Protein AF-A0A7J7E8J2-F1 (afdb_monomer_lite)

Radius of gyration: 18.48 Å; chains: 1; bounding box: 49×38×42 Å

Sequence (116 aa):
MCASGDTIRGIMLAAHRHGMTSGDYAFFNIELFNSSSYGDGSWKRGDKHDFEAKQAYSSLQTITLLRTVKPEFEKFSMEVKSSVEKQGLNEEDYIFYILHTVIIITNASLCLSAPV

InterPro domains:
  IPR001828 Receptor, ligand binding region [PF01094] (1-87)
  IPR028082 Periplasmic binding protein-like I [SSF53822] (1-96)
  IPR052612 Atrial Natriuretic Peptide Clearance Receptor [PTHR44755] (1-92)

pLDDT: mean 78.38, std 13.67, range [45.78, 96.19]

Structure (mmCIF, N/CA/C/O backbone):
data_AF-A0A7J7E8J2-F1
#
_entry.id   AF-A0A7J7E8J2-F1
#
loop_
_atom_site.group_PDB
_atom_site.id
_atom_site.type_symbol
_atom_site.label_atom_id
_atom_site.label_alt_id
_atom_site.label_comp_id
_atom_site.label_asym_id
_atom_site.label_entity_id
_atom_site.label_seq_id
_atom_site.pdbx_PDB_ins_code
_atom_site.Cartn_x
_atom_site.Cartn_y
_atom_site.Cartn_z
_atom_site.occupancy
_atom_site.B_iso_or_equiv
_atom_site.auth_seq_id
_atom_site.auth_comp_id
_atom_site.auth_asym_id
_atom_site.auth_atom_id
_atom_site.pdbx_PDB_model_num
ATOM 1 N N . MET A 1 1 ? -6.852 1.615 -8.446 1.00 85.62 1 MET A N 1
ATOM 2 C CA . MET A 1 1 ? -6.940 0.162 -8.187 1.00 85.62 1 MET A CA 1
ATOM 3 C C . MET A 1 1 ? -7.516 -0.051 -6.794 1.00 85.62 1 MET A C 1
ATOM 5 O O . MET A 1 1 ? -7.119 0.653 -5.877 1.00 85.62 1 MET A O 1
ATOM 9 N N . CYS A 1 2 ? -8.465 -0.972 -6.636 1.00 84.19 2 CYS A N 1
ATOM 10 C CA . CYS A 1 2 ? -9.064 -1.321 -5.345 1.00 84.19 2 CYS A CA 1
ATOM 11 C C . CYS A 1 2 ? -9.020 -2.846 -5.225 1.00 84.19 2 CYS A C 1
ATOM 13 O O . CYS A 1 2 ? -9.815 -3.539 -5.853 1.00 84.19 2 CYS A O 1
ATOM 15 N N . ALA A 1 3 ? -7.997 -3.356 -4.549 1.00 84.19 3 ALA A N 1
ATOM 16 C CA . ALA A 1 3 ? -7.717 -4.779 -4.411 1.00 84.19 3 ALA A CA 1
ATOM 17 C C . ALA A 1 3 ? -6.859 -5.001 -3.159 1.00 84.19 3 ALA A C 1
ATOM 19 O O . ALA A 1 3 ? -6.366 -4.033 -2.579 1.00 84.19 3 ALA A O 1
ATOM 20 N N . SER A 1 4 ? -6.652 -6.265 -2.783 1.00 84.31 4 SER A N 1
ATOM 21 C CA . SER A 1 4 ? -5.756 -6.614 -1.676 1.00 84.31 4 SER A CA 1
ATOM 22 C C . SER A 1 4 ? -4.334 -6.087 -1.905 1.00 84.31 4 SER A C 1
ATOM 24 O O . SER A 1 4 ? -3.876 -5.986 -3.051 1.00 84.31 4 SER A O 1
ATOM 26 N N . GLY A 1 5 ? -3.607 -5.808 -0.819 1.00 84.88 5 GLY A N 1
ATOM 27 C CA . GLY A 1 5 ? -2.238 -5.289 -0.889 1.00 84.88 5 GLY A CA 1
ATOM 28 C C . GLY A 1 5 ? -1.292 -6.167 -1.716 1.00 84.88 5 GLY A C 1
ATOM 29 O O . GLY A 1 5 ? -0.451 -5.649 -2.451 1.00 84.88 5 GLY A O 1
ATOM 30 N N . ASP A 1 6 ? -1.469 -7.489 -1.680 1.00 88.06 6 ASP A N 1
ATOM 31 C CA . ASP A 1 6 ? -0.650 -8.420 -2.464 1.00 88.06 6 ASP A CA 1
ATOM 32 C C . ASP A 1 6 ? -1.004 -8.405 -3.956 1.00 88.06 6 ASP A C 1
ATOM 34 O O . ASP A 1 6 ? -0.116 -8.490 -4.808 1.00 88.06 6 ASP A O 1
ATOM 38 N N . THR A 1 7 ? -2.280 -8.208 -4.302 1.00 90.31 7 THR A N 1
ATOM 39 C CA . THR A 1 7 ? -2.690 -7.985 -5.697 1.00 90.31 7 THR A CA 1
ATOM 40 C C . THR A 1 7 ? -2.084 -6.693 -6.241 1.00 90.31 7 THR A C 1
ATOM 42 O O . THR A 1 7 ? -1.520 -6.695 -7.336 1.00 90.31 7 THR A O 1
ATOM 45 N N . ILE A 1 8 ? -2.147 -5.601 -5.470 1.00 91.19 8 ILE A N 1
ATOM 46 C CA . ILE A 1 8 ? -1.537 -4.319 -5.849 1.00 91.19 8 ILE A CA 1
ATOM 47 C C . ILE A 1 8 ? -0.027 -4.479 -6.036 1.00 91.19 8 ILE A C 1
ATOM 49 O O . ILE A 1 8 ? 0.508 -4.049 -7.058 1.00 91.19 8 ILE A O 1
ATOM 53 N N . ARG A 1 9 ? 0.652 -5.168 -5.111 1.00 92.50 9 ARG A N 1
ATOM 54 C CA . ARG A 1 9 ? 2.084 -5.473 -5.221 1.00 92.50 9 ARG A CA 1
ATOM 55 C C . ARG A 1 9 ? 2.412 -6.198 -6.523 1.00 92.50 9 ARG A C 1
ATOM 57 O O . ARG A 1 9 ? 3.344 -5.801 -7.221 1.00 92.50 9 ARG A O 1
ATOM 64 N N . GLY A 1 10 ? 1.658 -7.246 -6.851 1.00 94.00 10 GLY A N 1
ATOM 65 C CA . GLY A 1 10 ? 1.858 -8.023 -8.074 1.00 94.00 10 GLY A CA 1
ATOM 66 C C . GLY A 1 10 ? 1.717 -7.172 -9.336 1.00 94.00 10 GLY A C 1
ATOM 67 O O . GLY A 1 10 ? 2.560 -7.253 -10.230 1.00 94.00 10 GLY A O 1
ATOM 68 N N . ILE A 1 11 ? 0.703 -6.304 -9.378 1.00 94.50 11 ILE A N 1
ATOM 69 C CA . ILE A 1 11 ? 0.487 -5.376 -10.496 1.00 94.50 11 ILE A CA 1
ATOM 70 C C . ILE A 1 11 ? 1.648 -4.384 -10.612 1.00 94.50 11 ILE A C 1
ATOM 72 O O . ILE A 1 11 ? 2.175 -4.199 -11.706 1.00 94.50 11 ILE A O 1
ATOM 76 N N . MET A 1 12 ? 2.085 -3.783 -9.503 1.00 95.12 12 MET A N 1
ATOM 77 C CA . MET A 1 12 ? 3.184 -2.812 -9.519 1.00 95.12 12 MET A CA 1
ATOM 78 C C . MET A 1 12 ? 4.507 -3.437 -9.966 1.00 95.12 12 MET A C 1
ATOM 80 O O . MET A 1 12 ? 5.234 -2.828 -10.747 1.00 95.12 12 MET A O 1
ATOM 84 N N . LEU A 1 13 ? 4.807 -4.666 -9.536 1.00 95.56 13 LEU A N 1
ATOM 85 C CA . LEU A 1 13 ? 5.986 -5.401 -10.003 1.00 95.56 13 LEU A CA 1
ATOM 86 C C . LEU A 1 13 ? 5.918 -5.687 -11.508 1.00 95.56 13 LEU A C 1
ATOM 88 O O . LEU A 1 13 ? 6.904 -5.495 -12.215 1.00 95.56 13 LEU A O 1
ATOM 92 N N . ALA A 1 14 ? 4.757 -6.105 -12.019 1.00 96.19 14 ALA A N 1
ATOM 93 C CA . ALA A 1 14 ? 4.573 -6.305 -13.453 1.00 96.19 14 ALA A CA 1
ATOM 94 C C . ALA A 1 14 ? 4.757 -4.989 -14.229 1.00 96.19 14 ALA A C 1
ATOM 96 O O . ALA A 1 14 ? 5.530 -4.940 -15.184 1.00 96.19 14 ALA A O 1
ATOM 97 N N . ALA A 1 15 ? 4.123 -3.904 -13.777 1.00 94.88 15 ALA A N 1
ATOM 98 C CA . ALA A 1 15 ? 4.253 -2.579 -14.377 1.00 94.88 15 ALA A CA 1
ATOM 99 C C . ALA A 1 15 ? 5.712 -2.092 -14.404 1.00 94.88 15 ALA A C 1
ATOM 101 O O . ALA A 1 15 ? 6.167 -1.551 -15.413 1.00 94.88 15 ALA A O 1
ATOM 102 N N . HIS A 1 16 ? 6.467 -2.336 -13.331 1.00 95.00 16 HIS A N 1
ATOM 103 C CA . HIS A 1 16 ? 7.881 -1.976 -13.243 1.00 95.00 16 HIS A CA 1
ATOM 104 C C . HIS A 1 16 ? 8.730 -2.714 -14.282 1.00 95.00 16 HIS A C 1
ATOM 106 O O . HIS A 1 16 ? 9.521 -2.090 -14.987 1.00 95.00 16 HIS A O 1
ATOM 112 N N . ARG A 1 17 ? 8.504 -4.022 -14.465 1.00 94.44 17 ARG A N 1
ATOM 113 C CA . ARG A 1 17 ? 9.190 -4.827 -15.496 1.00 94.44 17 ARG A CA 1
ATOM 114 C C . ARG A 1 17 ? 8.874 -4.380 -16.917 1.00 94.44 17 ARG A C 1
ATOM 116 O O . ARG A 1 17 ? 9.702 -4.553 -17.805 1.00 94.44 17 ARG A O 1
ATOM 123 N N . HIS A 1 18 ? 7.700 -3.795 -17.124 1.00 94.75 18 HIS A N 1
ATOM 124 C CA . HIS A 1 18 ? 7.303 -3.197 -18.395 1.00 94.75 18 HIS A CA 1
ATOM 125 C C . HIS A 1 18 ? 7.756 -1.734 -18.552 1.00 94.75 18 HIS A C 1
ATOM 127 O O . HIS A 1 18 ? 7.398 -1.095 -19.536 1.00 94.75 18 HIS A O 1
ATOM 133 N N . GLY A 1 19 ? 8.541 -1.194 -17.612 1.00 93.19 19 GLY A N 1
ATOM 134 C CA . GLY A 1 19 ? 9.061 0.175 -17.672 1.00 93.19 19 GLY A CA 1
ATOM 135 C C . GLY A 1 19 ? 8.014 1.259 -17.403 1.00 93.19 19 GLY A C 1
ATOM 136 O O . GLY A 1 19 ? 8.277 2.433 -17.633 1.00 93.19 19 GLY A O 1
ATOM 137 N N . MET A 1 20 ? 6.834 0.894 -16.897 1.00 93.38 20 MET A N 1
ATOM 138 C CA . MET A 1 20 ? 5.703 1.814 -16.735 1.00 93.38 20 MET A CA 1
ATOM 139 C C . MET A 1 20 ? 5.793 2.667 -15.463 1.00 93.38 20 MET A C 1
ATOM 141 O O . MET A 1 20 ? 5.029 3.608 -15.293 1.00 93.38 20 MET A O 1
ATOM 145 N N . THR A 1 21 ? 6.716 2.366 -14.552 1.00 93.06 21 THR A N 1
ATOM 146 C CA . THR A 1 21 ? 6.844 3.070 -13.262 1.00 93.06 21 THR A CA 1
ATOM 147 C C . THR A 1 21 ? 7.889 4.188 -13.290 1.00 93.06 21 THR A C 1
ATOM 149 O O . THR A 1 21 ? 8.266 4.692 -12.238 1.00 93.06 21 THR A O 1
ATOM 152 N N . SER A 1 22 ? 8.405 4.543 -14.470 1.00 89.06 22 SER A N 1
ATOM 153 C CA . SER A 1 22 ? 9.487 5.528 -14.640 1.00 89.06 22 SER A CA 1
ATOM 154 C C . SER A 1 22 ? 8.993 6.973 -14.807 1.00 89.06 22 SER A C 1
ATOM 156 O O . SER A 1 22 ? 9.803 7.860 -15.062 1.00 89.06 22 SER A O 1
ATOM 158 N N . GLY A 1 23 ? 7.685 7.217 -14.656 1.00 83.50 23 GLY A N 1
ATOM 159 C CA . GLY A 1 23 ? 7.080 8.557 -14.675 1.00 83.50 23 GLY A CA 1
ATOM 160 C C . GLY A 1 23 ? 5.970 8.763 -15.710 1.00 83.50 23 GLY A C 1
ATOM 161 O O . GLY A 1 23 ? 5.203 9.710 -15.576 1.00 83.50 23 GLY A O 1
ATOM 162 N N . ASP A 1 24 ? 5.830 7.863 -16.686 1.00 88.31 24 ASP A N 1
ATOM 163 C CA . ASP A 1 24 ? 4.815 7.988 -17.747 1.00 88.31 24 ASP A CA 1
ATOM 164 C C . ASP A 1 24 ? 3.396 7.616 -17.281 1.00 88.31 24 ASP A C 1
ATOM 166 O O . ASP A 1 24 ? 2.405 7.983 -17.914 1.00 88.31 24 ASP A O 1
ATOM 170 N N . TYR A 1 25 ? 3.289 6.890 -16.164 1.00 90.31 25 TYR A N 1
ATOM 171 C CA . TYR A 1 25 ? 2.028 6.433 -15.591 1.00 90.31 25 TYR A CA 1
ATOM 172 C C . TYR A 1 25 ? 1.930 6.827 -14.120 1.00 90.31 25 TYR A C 1
ATOM 174 O O . TYR A 1 25 ? 2.882 6.680 -13.352 1.00 90.31 25 TYR A O 1
ATOM 182 N N . ALA A 1 26 ? 0.742 7.281 -13.724 1.00 89.00 26 ALA A N 1
ATOM 183 C CA . ALA A 1 26 ? 0.388 7.509 -12.332 1.00 89.00 26 ALA A CA 1
ATOM 184 C C . ALA A 1 26 ? -0.488 6.355 -11.837 1.00 89.00 26 ALA A C 1
ATOM 186 O O . ALA A 1 26 ? -1.588 6.131 -12.352 1.00 89.00 26 ALA A O 1
ATOM 187 N N . PHE A 1 27 ? -0.009 5.622 -10.835 1.00 93.38 27 PHE A N 1
ATOM 188 C CA . PHE A 1 27 ? -0.769 4.543 -10.220 1.00 93.38 27 PHE A CA 1
ATOM 189 C C . PHE A 1 27 ? -1.441 5.046 -8.952 1.00 93.38 27 PHE A C 1
ATOM 191 O O . PHE A 1 27 ? -0.822 5.717 -8.133 1.00 93.38 27 PHE A O 1
ATOM 198 N N . PHE A 1 28 ? -2.701 4.665 -8.762 1.00 90.94 28 PHE A N 1
ATOM 199 C CA . PHE A 1 28 ? -3.436 4.951 -7.535 1.00 90.94 28 PHE A CA 1
ATOM 200 C C . PHE A 1 28 ? -3.985 3.657 -6.952 1.00 90.94 28 PHE A C 1
ATOM 202 O O . PHE A 1 28 ? -4.638 2.893 -7.675 1.00 90.94 28 PHE A O 1
ATOM 209 N N . ASN A 1 29 ? -3.787 3.415 -5.659 1.00 88.25 29 ASN A N 1
ATOM 210 C CA . ASN A 1 29 ? -4.553 2.421 -4.909 1.00 88.25 29 ASN A CA 1
ATOM 211 C C . ASN A 1 29 ? -5.428 3.098 -3.856 1.00 88.25 29 ASN A C 1
ATOM 213 O O . ASN A 1 29 ? -5.137 4.198 -3.399 1.00 88.25 29 ASN A O 1
ATOM 217 N N . ILE A 1 30 ? -6.534 2.449 -3.512 1.00 81.69 30 ILE A N 1
ATOM 218 C CA . ILE A 1 30 ? -7.465 2.932 -2.497 1.00 81.69 30 ILE A CA 1
ATOM 219 C C . ILE A 1 30 ? -7.318 2.036 -1.270 1.00 81.69 30 ILE A C 1
ATOM 221 O O . ILE A 1 30 ? -7.575 0.837 -1.349 1.00 81.69 30 ILE A O 1
ATOM 225 N N . GLU A 1 31 ? -6.915 2.635 -0.156 1.00 76.69 31 GLU A N 1
ATOM 226 C CA . GLU A 1 31 ? -6.766 2.001 1.153 1.00 76.69 31 GLU A CA 1
ATOM 227 C C . GLU A 1 31 ? -7.534 2.844 2.173 1.00 76.69 31 GLU A C 1
ATOM 229 O O . GLU A 1 31 ? -6.999 3.734 2.834 1.00 76.69 31 GLU A O 1
ATOM 234 N N . LEU A 1 32 ? -8.848 2.626 2.237 1.00 67.56 32 LEU A N 1
ATOM 235 C CA . LEU A 1 32 ? -9.730 3.429 3.090 1.00 67.56 32 LEU A CA 1
ATOM 236 C C . LEU A 1 32 ? -9.515 3.128 4.570 1.00 67.56 32 LEU A C 1
ATOM 238 O O . LEU A 1 32 ? -9.627 4.020 5.408 1.00 67.56 32 LEU A O 1
ATOM 242 N N . PHE A 1 33 ? -9.170 1.882 4.876 1.00 66.12 33 PHE A N 1
ATOM 243 C CA . PHE A 1 33 ? -8.894 1.441 6.224 1.00 66.12 33 PHE A CA 1
ATOM 244 C C . PHE A 1 33 ? -7.658 0.568 6.216 1.00 66.12 33 PHE A C 1
ATOM 246 O O . PHE A 1 33 ? -7.488 -0.261 5.326 1.00 66.12 33 PHE A O 1
ATOM 253 N N . ASN A 1 34 ? -6.828 0.756 7.235 1.00 58.06 34 ASN A N 1
ATOM 254 C CA . ASN A 1 34 ? -5.616 -0.018 7.463 1.00 58.06 34 ASN A CA 1
ATOM 255 C C . ASN A 1 34 ? -5.998 -1.405 8.022 1.00 58.06 34 ASN A C 1
ATOM 257 O O . ASN A 1 34 ? -5.688 -1.735 9.165 1.00 58.06 34 ASN A O 1
ATOM 261 N N . SER A 1 35 ? -6.814 -2.144 7.263 1.00 59.09 35 SER A N 1
ATOM 262 C CA . SER A 1 35 ? -7.172 -3.536 7.510 1.00 59.09 35 SER A CA 1
ATOM 263 C C . SER A 1 35 ? -6.359 -4.435 6.587 1.00 59.09 35 SER A C 1
ATOM 265 O O . SER A 1 35 ? -5.978 -4.057 5.474 1.00 59.09 35 SER A O 1
ATOM 267 N N . SER A 1 36 ? -6.147 -5.672 7.029 1.00 54.62 36 SER A N 1
ATOM 268 C CA . SER A 1 36 ? -5.542 -6.742 6.226 1.00 54.62 36 SER A CA 1
ATOM 269 C C . SER A 1 36 ? -6.193 -6.907 4.846 1.00 54.62 36 SER A C 1
ATOM 271 O O . SER A 1 36 ? -5.531 -7.334 3.902 1.00 54.62 36 SER A O 1
ATOM 273 N N . SER A 1 37 ? -7.464 -6.521 4.707 1.00 55.38 37 SER A N 1
ATOM 274 C CA . SER A 1 37 ? -8.247 -6.600 3.474 1.00 55.38 37 SER A CA 1
ATOM 275 C C . SER A 1 37 ? -7.712 -5.686 2.353 1.00 55.38 37 SER A C 1
ATOM 277 O O . SER A 1 37 ? -7.771 -6.065 1.182 1.00 55.38 37 SER A O 1
ATOM 279 N N . TYR A 1 38 ? -7.148 -4.517 2.686 1.00 56.25 38 TYR A N 1
ATOM 280 C CA . TYR A 1 38 ? -6.573 -3.569 1.712 1.00 56.25 38 TYR A CA 1
ATOM 281 C C . TYR A 1 38 ? -5.037 -3.512 1.748 1.00 56.25 38 TYR A C 1
ATOM 283 O O . TYR A 1 38 ? -4.415 -3.038 0.795 1.00 56.25 38 TYR A O 1
ATOM 291 N N . GLY A 1 39 ? -4.424 -4.102 2.777 1.00 58.69 39 GLY A N 1
ATOM 292 C CA . GLY A 1 39 ? -2.985 -4.045 3.024 1.00 58.69 39 GLY A CA 1
ATOM 293 C C . GLY A 1 39 ? -2.594 -2.796 3.813 1.00 58.69 39 GLY A C 1
ATOM 294 O O . GLY A 1 39 ? -3.412 -1.916 4.027 1.00 58.69 39 GLY A O 1
ATOM 295 N N . ASP A 1 40 ? -1.339 -2.740 4.246 1.00 65.44 40 ASP A N 1
ATOM 296 C CA . ASP A 1 40 ? -0.738 -1.656 5.040 1.00 65.44 40 ASP A CA 1
ATOM 297 C C . ASP A 1 40 ? -0.048 -0.584 4.171 1.00 65.44 40 ASP A C 1
ATOM 299 O O . ASP A 1 40 ? 0.844 0.136 4.631 1.00 65.44 40 ASP A O 1
ATOM 303 N N . GLY A 1 41 ? -0.346 -0.568 2.868 1.00 67.31 41 GLY A N 1
ATOM 304 C CA . GLY A 1 41 ? 0.361 0.236 1.871 1.00 67.31 41 GLY A CA 1
ATOM 305 C C . GLY A 1 41 ? 1.846 -0.116 1.706 1.00 67.31 41 GLY A C 1
ATOM 306 O O . GLY A 1 41 ? 2.555 0.539 0.937 1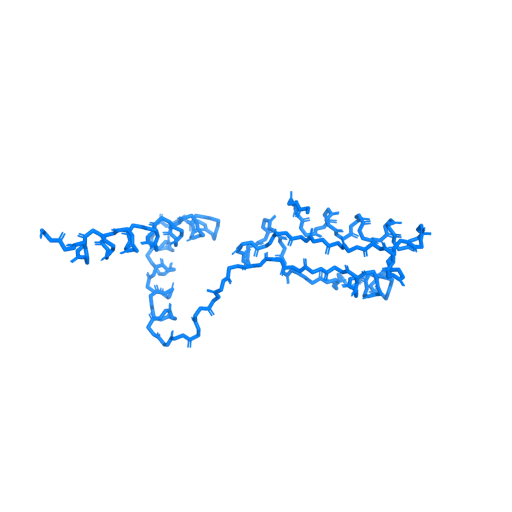.00 67.31 41 GLY A O 1
ATOM 307 N N . SER A 1 42 ? 2.353 -1.145 2.393 1.00 81.88 42 SER A N 1
ATOM 308 C CA . SER A 1 42 ? 3.772 -1.470 2.400 1.00 81.88 42 SER A CA 1
ATOM 309 C C . SER A 1 42 ? 4.161 -2.245 1.153 1.00 81.88 42 SER A C 1
ATOM 311 O O . SER A 1 42 ? 3.562 -3.259 0.789 1.00 81.88 42 SER A O 1
ATOM 313 N N . TRP A 1 43 ? 5.251 -1.807 0.535 1.00 89.38 43 TRP A N 1
ATOM 314 C CA . TRP A 1 43 ? 5.973 -2.550 -0.492 1.00 89.38 43 TRP A CA 1
ATOM 315 C C . TRP A 1 43 ? 6.899 -3.614 0.102 1.00 89.38 43 TRP A C 1
ATOM 317 O O . TRP A 1 43 ? 7.583 -4.289 -0.655 1.00 89.38 43 TRP A O 1
ATOM 327 N N . LYS A 1 44 ? 7.025 -3.758 1.422 1.00 90.44 44 LYS A N 1
ATOM 328 C CA . LYS A 1 44 ? 7.972 -4.712 2.007 1.00 90.44 44 LYS A CA 1
ATOM 329 C C . LYS A 1 44 ? 7.267 -6.023 2.343 1.00 90.44 44 LYS A C 1
ATOM 331 O O . LYS A 1 44 ? 6.234 -6.018 3.012 1.00 90.44 44 LYS A O 1
ATOM 336 N N . ARG A 1 45 ? 7.826 -7.146 1.889 1.00 89.00 45 ARG A N 1
ATOM 337 C CA . ARG A 1 45 ? 7.372 -8.509 2.224 1.00 89.00 45 ARG A CA 1
ATOM 338 C C . ARG A 1 45 ? 8.492 -9.403 2.758 1.00 89.00 45 ARG A C 1
ATOM 340 O O . ARG A 1 45 ? 8.215 -10.511 3.197 1.00 89.00 45 ARG A O 1
ATOM 347 N N . GLY A 1 46 ? 9.740 -8.930 2.764 1.00 91.56 46 GLY A N 1
ATOM 348 C CA . GLY A 1 46 ? 10.904 -9.732 3.142 1.00 91.56 46 GLY A CA 1
ATOM 349 C C . GLY A 1 46 ? 11.303 -10.742 2.065 1.00 91.56 46 GLY A C 1
ATOM 350 O O . GLY A 1 46 ? 11.979 -11.721 2.368 1.00 91.56 46 GLY A O 1
ATOM 351 N N . ASP A 1 47 ? 10.867 -10.526 0.821 1.00 92.56 47 ASP A N 1
ATOM 352 C CA . ASP A 1 47 ? 11.162 -11.394 -0.314 1.00 92.56 47 ASP A CA 1
ATOM 353 C C . ASP A 1 47 ? 12.292 -10.819 -1.194 1.00 92.56 47 ASP A C 1
ATOM 355 O O . ASP A 1 47 ? 12.795 -9.711 -0.995 1.00 92.56 47 ASP A O 1
ATOM 359 N N . LYS A 1 48 ? 12.693 -11.582 -2.216 1.00 94.75 48 LYS A N 1
ATOM 360 C CA . LYS A 1 48 ? 13.717 -11.166 -3.193 1.00 94.75 48 LYS A CA 1
ATOM 361 C C . LYS A 1 48 ? 13.298 -9.991 -4.092 1.00 94.75 48 LYS A C 1
ATOM 363 O O . LYS A 1 48 ? 14.141 -9.438 -4.791 1.00 94.75 48 LYS A O 1
ATOM 368 N N . HIS A 1 49 ? 12.014 -9.643 -4.115 1.00 94.06 49 HIS A N 1
ATOM 369 C CA . HIS A 1 49 ? 11.432 -8.595 -4.952 1.00 94.06 49 HIS A CA 1
ATOM 370 C C . HIS A 1 49 ? 11.261 -7.271 -4.205 1.00 94.06 49 HIS A C 1
ATOM 372 O O . HIS A 1 49 ? 10.864 -6.288 -4.817 1.00 94.06 49 HIS A O 1
ATOM 378 N N . ASP A 1 50 ? 11.597 -7.193 -2.917 1.00 93.38 50 ASP A N 1
ATOM 379 C CA . ASP A 1 50 ? 11.431 -5.977 -2.114 1.00 93.38 50 ASP A CA 1
ATOM 380 C C . ASP A 1 50 ? 12.129 -4.748 -2.708 1.00 93.38 50 ASP A C 1
ATOM 382 O O . ASP A 1 50 ? 11.572 -3.652 -2.692 1.00 93.38 50 ASP A O 1
ATOM 386 N N . PHE A 1 51 ? 13.327 -4.915 -3.273 1.00 94.12 51 PHE A N 1
ATOM 387 C CA . PHE A 1 51 ? 14.035 -3.805 -3.912 1.00 94.12 51 PHE A CA 1
ATOM 388 C C . PHE A 1 51 ? 13.321 -3.314 -5.182 1.00 94.12 51 PHE A C 1
ATOM 390 O O . PHE A 1 51 ? 13.190 -2.110 -5.391 1.00 94.12 51 PHE A O 1
ATOM 397 N N . GLU A 1 52 ? 12.820 -4.248 -5.991 1.00 94.38 52 GLU A N 1
ATOM 398 C CA . GLU A 1 52 ? 12.041 -3.980 -7.205 1.00 94.38 52 GLU A CA 1
ATOM 399 C C . GLU A 1 52 ? 10.706 -3.304 -6.854 1.00 94.38 52 GLU A C 1
ATOM 401 O O . GLU A 1 52 ? 10.344 -2.268 -7.410 1.00 94.38 52 GLU A O 1
ATOM 406 N N . ALA A 1 53 ? 10.008 -3.830 -5.846 1.00 94.62 53 ALA A N 1
ATOM 407 C CA . ALA A 1 53 ? 8.751 -3.286 -5.356 1.00 94.62 53 ALA A CA 1
ATOM 408 C C . ALA A 1 53 ? 8.915 -1.866 -4.815 1.00 94.62 53 ALA A C 1
ATOM 410 O O . ALA A 1 53 ? 8.083 -1.009 -5.097 1.00 94.62 53 ALA A O 1
ATOM 411 N N . LYS A 1 54 ? 10.004 -1.586 -4.090 1.00 93.25 54 LYS A N 1
ATOM 412 C CA . LYS A 1 54 ? 10.299 -0.236 -3.599 1.00 93.25 54 LYS A CA 1
ATOM 413 C C . LYS A 1 54 ? 10.393 0.774 -4.742 1.00 93.25 54 LYS A C 1
ATOM 415 O O . LYS A 1 54 ? 9.880 1.882 -4.616 1.00 93.25 54 LYS A O 1
ATOM 420 N N . GLN A 1 55 ? 11.039 0.401 -5.846 1.00 93.19 55 GLN A N 1
ATOM 421 C CA . GLN A 1 55 ? 11.126 1.267 -7.021 1.00 93.19 55 GLN A CA 1
ATOM 422 C C . GLN A 1 55 ? 9.764 1.430 -7.689 1.00 93.19 55 GLN A C 1
ATOM 424 O O . GLN A 1 55 ? 9.356 2.555 -7.963 1.00 93.19 55 GLN A O 1
ATOM 429 N N . ALA A 1 56 ? 9.023 0.339 -7.881 1.00 94.00 56 ALA A N 1
ATOM 430 C CA . ALA A 1 56 ? 7.690 0.381 -8.469 1.00 94.00 56 ALA A CA 1
ATOM 431 C C . ALA A 1 56 ? 6.741 1.309 -7.688 1.00 94.00 56 ALA A C 1
ATOM 433 O O . ALA A 1 56 ? 6.069 2.160 -8.271 1.00 94.00 56 ALA A O 1
ATOM 434 N N . TYR A 1 57 ? 6.745 1.203 -6.357 1.00 92.19 57 TYR A N 1
ATOM 435 C CA . TYR A 1 57 ? 5.876 1.974 -5.467 1.00 92.19 57 TYR A CA 1
ATOM 436 C C . TYR A 1 57 ? 6.206 3.469 -5.430 1.00 92.19 57 TYR A C 1
ATOM 438 O O . TYR A 1 57 ? 5.366 4.246 -4.993 1.00 92.19 57 TYR A O 1
ATOM 446 N N . SER A 1 58 ? 7.361 3.909 -5.944 1.00 90.81 58 SER A N 1
ATOM 447 C CA . SER A 1 58 ? 7.632 5.346 -6.113 1.00 90.81 58 SER A CA 1
ATOM 448 C C . SER A 1 58 ? 6.641 6.037 -7.063 1.00 90.81 58 SER A C 1
ATOM 450 O O . SER A 1 58 ? 6.430 7.242 -6.958 1.00 90.81 58 SER A O 1
ATOM 452 N N . SER A 1 59 ? 5.995 5.264 -7.944 1.00 91.62 59 SER A N 1
ATOM 453 C CA . SER A 1 59 ? 4.953 5.722 -8.874 1.00 91.62 59 SER A CA 1
ATOM 454 C C . SER A 1 59 ? 3.517 5.465 -8.387 1.00 91.62 59 SER A C 1
ATOM 456 O O . SER A 1 59 ? 2.561 5.790 -9.095 1.00 91.62 59 SER A O 1
ATOM 458 N N . LEU A 1 60 ? 3.353 4.878 -7.193 1.00 91.38 60 LEU A N 1
ATOM 459 C CA . LEU A 1 60 ? 2.059 4.542 -6.600 1.00 91.38 60 LEU A CA 1
ATOM 460 C C . LEU A 1 60 ? 1.663 5.575 -5.539 1.00 91.38 60 LEU A C 1
ATOM 462 O O . LEU A 1 60 ? 2.404 5.826 -4.593 1.00 91.38 60 LEU A O 1
ATOM 466 N N . GLN A 1 61 ? 0.461 6.130 -5.669 1.00 90.12 61 GLN A N 1
ATOM 467 C CA . GLN A 1 61 ? -0.165 6.983 -4.665 1.00 90.12 61 GLN A CA 1
ATOM 468 C C . GLN A 1 61 ? -1.329 6.259 -3.983 1.00 90.12 61 GLN A C 1
ATOM 470 O O . GLN A 1 61 ? -2.275 5.813 -4.636 1.00 90.12 61 GLN A O 1
ATOM 475 N N . THR A 1 62 ? -1.283 6.194 -2.655 1.00 86.44 62 THR A N 1
ATOM 476 C CA . THR A 1 62 ? -2.353 5.603 -1.848 1.00 86.44 62 THR A CA 1
ATOM 477 C C . THR A 1 62 ? -3.371 6.665 -1.450 1.00 86.44 62 THR A C 1
ATOM 479 O O . THR A 1 62 ? -3.056 7.610 -0.727 1.00 86.44 62 THR A O 1
ATOM 482 N N . ILE A 1 63 ? -4.614 6.492 -1.889 1.00 84.19 63 ILE A N 1
ATOM 483 C CA . ILE A 1 63 ? -5.761 7.279 -1.438 1.00 84.19 63 ILE A CA 1
ATOM 484 C C . ILE A 1 63 ? -6.298 6.631 -0.163 1.00 84.19 63 ILE A C 1
ATOM 486 O O . ILE A 1 63 ? -6.734 5.481 -0.188 1.00 84.19 63 ILE A O 1
ATOM 490 N N . THR A 1 64 ? -6.293 7.379 0.938 1.00 78.12 64 THR A N 1
ATOM 491 C CA . THR A 1 64 ? -6.771 6.921 2.248 1.00 78.12 64 THR A CA 1
ATOM 492 C C . THR A 1 64 ? -7.698 7.945 2.897 1.00 78.12 64 THR A C 1
ATOM 494 O O . THR A 1 64 ? -7.766 9.100 2.467 1.00 78.12 64 THR A O 1
ATOM 497 N N . LEU A 1 65 ? -8.435 7.527 3.925 1.00 72.75 65 LEU A N 1
ATOM 498 C CA . LEU A 1 65 ? -9.251 8.439 4.716 1.00 72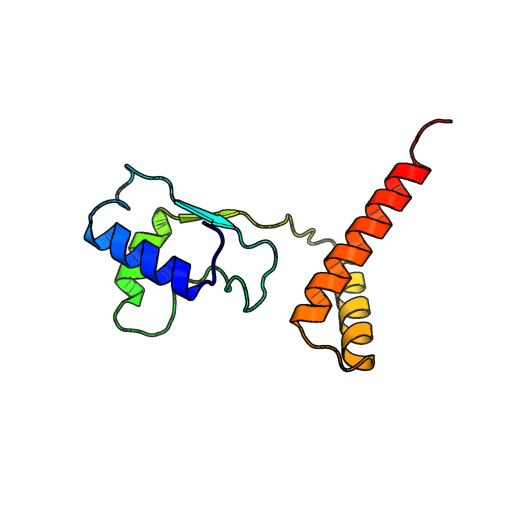.75 65 LEU A CA 1
ATOM 499 C C . LEU A 1 65 ? -8.361 9.363 5.548 1.00 72.75 65 LEU A C 1
ATOM 501 O O . LEU A 1 65 ? -7.367 8.941 6.141 1.00 72.75 65 LEU A O 1
ATOM 505 N N . LEU A 1 66 ? -8.756 10.632 5.636 1.00 69.75 66 LEU A N 1
ATOM 506 C CA . LEU A 1 66 ? -8.080 11.596 6.492 1.00 69.75 66 LEU A CA 1
ATOM 507 C C . LEU A 1 66 ? -8.236 11.169 7.958 1.00 69.75 66 LEU A C 1
ATOM 509 O O . LEU A 1 66 ? -9.296 11.350 8.559 1.00 69.75 66 LEU A O 1
ATOM 513 N N . ARG A 1 67 ? -7.171 10.619 8.547 1.00 64.31 67 ARG A N 1
ATOM 514 C CA . ARG A 1 67 ? -7.114 10.382 9.991 1.00 64.31 67 ARG A CA 1
ATOM 515 C C . ARG A 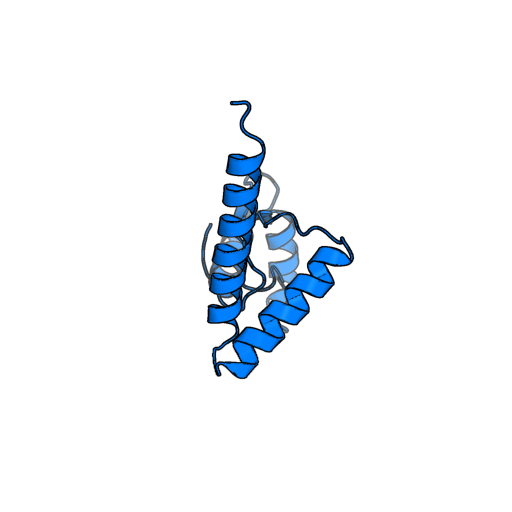1 67 ? -6.928 11.707 10.714 1.00 64.31 67 ARG A C 1
ATOM 517 O O . ARG A 1 67 ? -5.925 12.396 10.537 1.00 64.31 67 ARG A O 1
ATOM 524 N N . THR A 1 68 ? -7.883 12.047 11.566 1.00 64.81 68 THR A N 1
ATOM 525 C CA . THR A 1 68 ? -7.714 13.117 12.542 1.00 64.81 68 THR A CA 1
ATOM 526 C C . THR A 1 68 ? -6.870 12.588 13.700 1.00 64.81 68 THR A C 1
ATOM 528 O O . THR A 1 68 ? -7.279 11.687 14.421 1.00 64.81 68 THR A O 1
ATOM 531 N N . VAL A 1 69 ? -5.688 13.169 13.919 1.00 67.56 69 VAL A N 1
ATOM 532 C CA . VAL A 1 69 ? -4.814 12.870 15.080 1.00 67.56 69 VAL A CA 1
ATOM 533 C C . VAL A 1 69 ? -5.286 13.573 16.359 1.00 67.56 69 VAL A C 1
ATOM 535 O O . VAL A 1 69 ? -4.500 13.974 17.212 1.00 67.56 69 VAL A O 1
ATOM 538 N N . LYS A 1 70 ? -6.593 13.815 16.455 1.00 78.00 70 LYS A N 1
ATOM 539 C CA . LYS A 1 70 ? -7.187 14.491 17.601 1.00 78.00 70 LYS A CA 1
ATOM 540 C C . LYS A 1 70 ? -7.298 13.487 18.756 1.00 78.00 70 LYS A C 1
ATOM 542 O O . LYS A 1 70 ? -7.794 12.385 18.511 1.00 78.00 70 LYS A O 1
ATOM 547 N N . PRO A 1 71 ? -6.911 13.845 19.993 1.00 78.62 71 PRO A N 1
ATOM 548 C CA . PRO A 1 71 ? -7.013 12.944 21.146 1.00 78.62 71 PRO A CA 1
ATOM 549 C C . PRO A 1 71 ? -8.421 12.362 21.346 1.00 78.62 71 PRO A C 1
ATOM 551 O O . PRO A 1 71 ? -8.585 11.220 21.772 1.00 78.62 71 PRO A O 1
ATOM 554 N N . GLU A 1 72 ? -9.458 13.121 20.989 1.00 77.94 72 GLU A N 1
ATOM 555 C CA . GLU A 1 72 ? -10.852 12.685 21.053 1.00 77.94 72 GLU A CA 1
ATOM 556 C C . GLU A 1 72 ? -11.138 11.516 20.101 1.00 77.94 72 GLU A C 1
ATOM 558 O O . GLU A 1 72 ? -11.889 10.606 20.453 1.00 77.94 72 GLU A O 1
ATOM 563 N N . PHE A 1 73 ? -10.518 11.509 18.917 1.00 75.50 73 PHE A N 1
ATOM 564 C CA . PHE A 1 73 ? -10.669 10.426 17.946 1.00 75.50 73 PHE A CA 1
ATOM 565 C C . PHE A 1 73 ? -9.948 9.152 18.399 1.00 75.50 73 PHE A C 1
ATOM 567 O O . PHE A 1 73 ? -10.470 8.053 18.207 1.00 75.50 73 PHE A O 1
ATOM 574 N N . GLU A 1 74 ? -8.786 9.277 19.044 1.00 77.00 74 GLU A N 1
ATOM 575 C CA . GLU A 1 74 ? -8.080 8.131 19.629 1.00 77.00 74 GLU A CA 1
ATOM 576 C C . GLU A 1 74 ? -8.899 7.487 20.746 1.00 77.00 74 GLU A C 1
ATOM 578 O O . GLU A 1 74 ? -9.092 6.270 20.753 1.00 77.00 74 GLU A O 1
ATOM 583 N N . LYS A 1 75 ? -9.450 8.306 21.650 1.00 82.25 75 LYS A N 1
ATOM 584 C CA . LYS A 1 75 ? -10.327 7.833 22.724 1.00 82.25 75 LYS A CA 1
ATOM 585 C C . LYS A 1 75 ? -11.555 7.109 22.169 1.00 82.25 75 LYS A C 1
ATOM 587 O O . LYS A 1 75 ? -11.828 5.985 22.580 1.00 82.25 75 LYS A O 1
ATOM 592 N N . PHE A 1 76 ? -12.238 7.714 21.198 1.00 81.12 76 PHE A N 1
ATOM 593 C CA . PHE A 1 76 ? -13.365 7.089 20.505 1.00 81.12 76 PHE A CA 1
ATOM 594 C C . PHE A 1 76 ? -12.972 5.749 19.866 1.00 81.12 76 PHE A C 1
ATOM 596 O O . PHE A 1 76 ? -13.651 4.745 20.065 1.00 81.12 76 PHE A O 1
ATOM 603 N N . SER A 1 77 ? -11.848 5.709 19.147 1.00 76.88 77 SER A N 1
ATOM 604 C CA . SER A 1 77 ? -11.364 4.491 18.487 1.00 76.88 77 SER A CA 1
ATOM 605 C C . SER A 1 77 ? -11.107 3.364 19.496 1.00 76.88 77 SER A C 1
ATOM 607 O O . SER A 1 77 ? -11.506 2.223 19.261 1.00 76.88 77 SER A O 1
ATOM 609 N N . MET A 1 78 ? -10.508 3.677 20.651 1.00 81.38 78 MET A N 1
ATOM 610 C CA . MET A 1 78 ? -10.295 2.707 21.733 1.00 81.38 78 MET A CA 1
ATOM 611 C C . MET A 1 78 ? -11.610 2.197 22.338 1.00 81.38 78 MET A C 1
ATOM 613 O O . MET A 1 78 ? -11.744 1.000 22.592 1.00 81.38 78 MET A O 1
ATOM 617 N N . GLU A 1 79 ? -12.591 3.075 22.553 1.00 84.12 79 GLU A N 1
ATOM 618 C CA . GLU A 1 79 ? -13.904 2.703 23.098 1.00 84.12 79 GLU A CA 1
ATOM 619 C C . GLU A 1 79 ? -14.693 1.804 22.138 1.00 84.12 79 GLU A C 1
ATOM 621 O O . GLU A 1 79 ? -15.268 0.793 22.560 1.00 84.12 79 GLU A O 1
ATOM 626 N N . VAL A 1 80 ? -14.674 2.121 20.839 1.00 81.12 80 VAL A N 1
ATOM 627 C CA . VAL A 1 80 ? -15.286 1.278 19.803 1.00 81.12 80 VAL A CA 1
ATOM 628 C C . VAL A 1 80 ? -14.578 -0.071 19.738 1.00 81.12 80 VAL A C 1
ATOM 630 O O . VAL A 1 80 ? -15.253 -1.098 19.760 1.00 81.12 80 VAL A O 1
ATOM 633 N N . LYS A 1 81 ? -13.238 -0.098 19.756 1.00 78.81 81 LYS A N 1
ATOM 634 C CA . LYS A 1 81 ? -12.467 -1.349 19.726 1.00 78.81 81 LYS A CA 1
ATOM 635 C C . LYS A 1 81 ? -12.814 -2.244 20.915 1.00 78.81 81 LYS A C 1
ATOM 637 O O . LYS A 1 81 ? -13.167 -3.402 20.723 1.00 78.81 81 LYS A O 1
ATOM 642 N N . SER A 1 82 ? -12.831 -1.680 22.123 1.00 83.50 82 SER A N 1
ATOM 643 C CA . SER A 1 82 ? -13.220 -2.410 23.335 1.00 83.50 82 SER A CA 1
ATOM 644 C C . SER A 1 82 ? -14.654 -2.949 23.265 1.00 83.50 82 SER A C 1
ATOM 646 O O . SER A 1 82 ? -14.939 -4.025 23.787 1.00 83.50 82 SER A O 1
ATOM 648 N N . SER A 1 83 ? -15.571 -2.221 22.627 1.00 82.75 83 SER A N 1
ATOM 649 C CA . SER A 1 83 ? -16.967 -2.648 22.477 1.00 82.75 83 SER A CA 1
ATOM 650 C C . SER A 1 83 ? -17.119 -3.805 21.488 1.00 82.75 83 SER A C 1
ATOM 652 O O . SER A 1 83 ? -17.868 -4.739 21.765 1.00 82.75 83 SER A O 1
ATOM 654 N N . VAL A 1 84 ? -16.376 -3.774 20.378 1.00 80.81 84 VAL A N 1
ATOM 655 C CA . VAL A 1 84 ? -16.344 -4.839 19.360 1.00 80.81 84 VAL A CA 1
ATOM 656 C C . VAL A 1 84 ? -15.719 -6.116 19.934 1.00 80.81 84 VAL A C 1
ATOM 658 O O . VAL A 1 84 ? -16.303 -7.192 19.813 1.00 80.81 84 VAL A O 1
ATOM 661 N N . GLU A 1 85 ? -14.607 -5.996 20.667 1.00 80.25 85 GLU A N 1
ATOM 662 C CA . GLU A 1 85 ? -13.955 -7.126 21.349 1.00 80.25 85 GLU A CA 1
ATOM 663 C C . GLU A 1 85 ? -14.886 -7.798 22.371 1.00 80.25 85 GLU A C 1
ATOM 665 O O . GLU A 1 85 ? -14.982 -9.023 22.421 1.00 80.25 85 GLU A O 1
ATOM 670 N N . LYS A 1 86 ? -15.638 -7.010 23.152 1.00 84.69 86 LYS A N 1
ATOM 671 C CA . LYS A 1 86 ? -16.635 -7.536 24.106 1.00 84.69 86 LYS A CA 1
ATOM 672 C C . LYS A 1 86 ? -17.777 -8.291 23.429 1.00 84.69 86 LYS A C 1
ATOM 674 O O . LYS A 1 86 ? -18.373 -9.161 24.057 1.00 84.69 86 LYS A O 1
ATOM 679 N N . GLN A 1 87 ? -18.098 -7.951 22.183 1.00 82.62 87 GLN A N 1
ATOM 680 C CA . GLN A 1 87 ? -19.129 -8.624 21.391 1.00 82.62 87 GLN A CA 1
ATOM 681 C C . GLN A 1 87 ? -18.601 -9.883 20.682 1.00 82.62 87 GLN A C 1
ATOM 683 O O . GLN A 1 87 ? -19.387 -10.595 20.062 1.00 82.62 87 GLN A O 1
ATOM 688 N N . GLY A 1 88 ? -17.301 -10.191 20.798 1.00 80.44 88 GLY A N 1
ATOM 689 C CA . GLY A 1 88 ? -16.674 -11.343 20.145 1.00 80.44 88 GLY A CA 1
ATOM 690 C C . GLY A 1 88 ? -16.513 -11.181 18.631 1.00 80.44 88 GLY A C 1
ATOM 691 O O . GLY A 1 88 ? -16.365 -12.175 17.924 1.00 80.44 88 GLY A O 1
ATOM 692 N N . LEU A 1 89 ? -16.577 -9.942 18.142 1.00 74.94 89 LEU A N 1
ATOM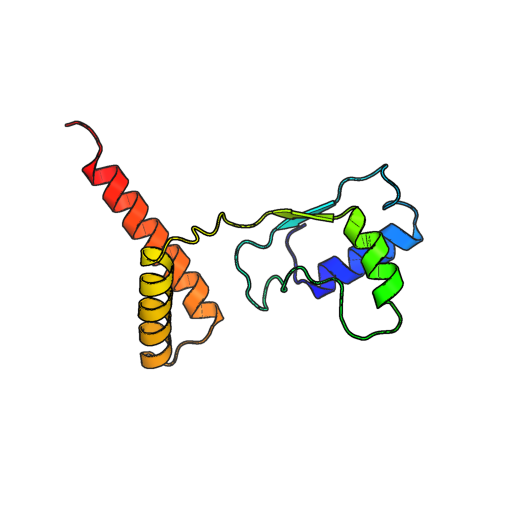 693 C CA . LEU A 1 89 ? -16.466 -9.588 16.731 1.00 74.94 89 LEU A CA 1
ATOM 694 C C . LEU A 1 89 ? -14.994 -9.385 16.332 1.00 74.94 89 LEU A C 1
ATOM 696 O O . LEU A 1 89 ? -14.137 -9.117 17.179 1.00 74.94 89 LEU A O 1
ATOM 700 N N . ASN A 1 90 ? -14.686 -9.547 15.047 1.00 70.31 90 ASN A N 1
ATOM 701 C CA . ASN A 1 90 ? -13.312 -9.519 14.534 1.00 70.31 90 ASN A CA 1
ATOM 702 C C . ASN A 1 90 ? -12.871 -8.100 14.097 1.00 70.31 90 ASN A C 1
ATOM 704 O O . ASN A 1 90 ? -13.641 -7.140 14.130 1.00 70.31 90 ASN A O 1
ATOM 708 N N . GLU A 1 91 ? -11.598 -7.934 13.709 1.00 65.56 91 GLU A N 1
ATOM 709 C CA . GLU A 1 91 ? -11.080 -6.626 13.261 1.00 65.56 91 GLU A CA 1
ATOM 710 C C . GLU A 1 91 ? -11.753 -6.101 11.981 1.00 65.56 91 GLU A C 1
ATOM 712 O O . GLU A 1 91 ? -11.801 -4.888 11.779 1.00 65.56 91 GLU A O 1
ATOM 717 N N . GLU A 1 92 ? -12.304 -6.970 11.128 1.00 65.00 92 GLU A N 1
ATOM 718 C CA . GLU A 1 92 ? -13.054 -6.529 9.945 1.00 65.00 92 GLU A CA 1
ATOM 719 C C . GLU A 1 92 ? -14.404 -5.918 10.347 1.00 65.00 92 GLU A C 1
ATOM 721 O O . GLU A 1 92 ? -14.805 -4.878 9.814 1.00 65.00 92 GLU A O 1
ATOM 726 N N . ASP A 1 93 ? -15.050 -6.476 11.374 1.00 67.44 93 ASP A N 1
ATOM 727 C CA . ASP A 1 93 ? -16.267 -5.919 11.963 1.00 67.44 93 ASP A CA 1
ATOM 728 C C . ASP A 1 93 ? -16.000 -4.546 12.603 1.00 67.44 93 ASP A C 1
ATOM 730 O O . ASP A 1 93 ? -16.793 -3.619 12.440 1.00 67.44 93 ASP A O 1
ATOM 734 N N . TYR A 1 94 ? -14.851 -4.353 13.264 1.00 68.69 94 TYR A N 1
ATOM 735 C CA . TYR A 1 94 ? -14.456 -3.056 13.837 1.00 68.69 94 TYR A CA 1
ATOM 736 C C . TYR A 1 94 ? -14.447 -1.924 12.799 1.00 68.69 94 TYR A C 1
ATOM 738 O O . TYR A 1 94 ? -14.901 -0.810 13.075 1.00 68.69 94 TYR A O 1
ATOM 746 N N . ILE A 1 95 ? -13.965 -2.213 11.591 1.00 66.44 95 ILE A N 1
ATOM 747 C CA . ILE A 1 95 ? -13.880 -1.252 10.487 1.00 66.44 95 ILE A CA 1
ATOM 748 C C . ILE A 1 95 ? -15.283 -0.830 10.053 1.00 66.44 95 ILE A C 1
ATOM 750 O O . ILE A 1 95 ? -15.569 0.366 9.938 1.00 66.44 95 ILE A O 1
ATOM 754 N N . PHE A 1 96 ? -16.169 -1.809 9.862 1.00 67.50 96 PHE A N 1
ATOM 755 C CA . PHE A 1 96 ? -17.561 -1.564 9.507 1.00 67.50 96 PHE A CA 1
ATOM 756 C C . PHE A 1 96 ? -18.281 -0.759 10.597 1.00 67.50 96 PHE A C 1
ATOM 758 O O . PHE A 1 96 ? -18.979 0.208 10.292 1.00 67.50 96 PHE A O 1
ATOM 765 N N . TYR A 1 97 ? -18.041 -1.082 11.870 1.00 69.69 97 TYR A N 1
ATOM 766 C CA . TYR A 1 97 ? -18.606 -0.361 13.009 1.00 69.69 97 TYR A CA 1
ATOM 767 C C . TYR A 1 97 ? -18.102 1.078 13.113 1.00 69.69 97 TYR A C 1
ATOM 769 O O . TYR A 1 97 ? -18.907 1.969 13.388 1.00 69.69 97 TYR A O 1
ATOM 777 N N . ILE A 1 98 ? -16.816 1.347 12.867 1.00 69.06 98 ILE A N 1
ATOM 778 C CA . ILE A 1 98 ? -16.299 2.722 12.835 1.00 69.06 98 ILE A CA 1
ATOM 779 C C . ILE A 1 98 ? -16.924 3.511 11.692 1.00 69.06 98 ILE A C 1
ATOM 781 O O . ILE A 1 98 ? -17.393 4.622 11.926 1.00 69.06 98 ILE A O 1
ATOM 785 N N . LEU A 1 99 ? -16.974 2.952 10.482 1.00 65.62 99 LEU A N 1
ATOM 786 C CA . LEU A 1 99 ? -17.646 3.571 9.337 1.00 65.62 99 LEU A CA 1
ATOM 787 C C . LEU A 1 99 ? -19.083 3.944 9.680 1.00 65.62 99 LEU A C 1
ATOM 789 O O . LEU A 1 99 ? -19.464 5.103 9.547 1.00 65.62 99 LEU A O 1
ATOM 793 N N . HIS A 1 100 ? -19.861 2.975 10.160 1.00 69.06 100 HIS A N 1
ATOM 794 C CA . HIS A 1 100 ? -21.256 3.199 10.510 1.00 69.06 100 HIS A CA 1
ATOM 795 C C . HIS A 1 100 ? -21.387 4.238 11.621 1.00 69.06 100 HIS A C 1
ATOM 797 O O . HIS A 1 100 ? -22.156 5.181 11.482 1.00 69.06 100 HIS A O 1
ATOM 803 N N . THR A 1 101 ? -20.604 4.130 12.693 1.00 67.56 101 THR A N 1
ATOM 804 C CA . THR A 1 101 ? -20.705 5.040 13.841 1.00 67.56 101 THR A CA 1
ATOM 805 C C . THR A 1 101 ? -20.284 6.463 13.469 1.00 67.56 101 THR A C 1
ATOM 807 O O . THR A 1 101 ? -20.986 7.412 13.805 1.00 67.56 101 THR A O 1
ATOM 810 N N . VAL A 1 102 ? -19.197 6.640 12.712 1.00 66.62 102 VAL A N 1
ATOM 811 C CA . VAL A 1 102 ? -18.737 7.963 12.260 1.00 66.62 102 VAL A CA 1
ATOM 812 C C . VAL A 1 102 ? -19.707 8.569 11.246 1.00 66.62 102 VAL A C 1
ATOM 814 O O . VAL A 1 102 ? -20.020 9.754 11.359 1.00 66.62 102 VAL A O 1
ATOM 817 N N . ILE A 1 103 ? -20.234 7.787 10.296 1.00 61.78 103 ILE A N 1
ATOM 818 C CA . ILE A 1 103 ? -21.240 8.255 9.326 1.00 61.78 103 ILE A CA 1
ATOM 819 C C . ILE A 1 103 ? -22.540 8.641 10.039 1.00 61.78 103 ILE A C 1
ATOM 821 O O . ILE A 1 103 ? -23.125 9.675 9.721 1.00 61.78 103 ILE A O 1
ATOM 825 N N . ILE A 1 104 ? -22.984 7.853 11.021 1.00 61.03 104 ILE A N 1
ATOM 826 C CA . ILE A 1 104 ? -24.182 8.156 11.814 1.00 61.03 104 ILE A CA 1
ATOM 827 C C . ILE A 1 104 ? -23.967 9.441 12.622 1.00 61.03 104 ILE A C 1
ATOM 829 O O . ILE A 1 104 ? -24.813 10.330 12.571 1.00 61.03 104 ILE A O 1
ATOM 833 N N . ILE A 1 105 ? -22.832 9.588 13.316 1.00 63.12 105 ILE A N 1
ATOM 834 C CA . ILE A 1 105 ? -22.528 10.784 14.120 1.00 63.12 105 ILE A CA 1
ATOM 835 C C . ILE A 1 105 ? -22.386 12.034 13.241 1.00 63.12 105 ILE A C 1
ATOM 837 O O . ILE A 1 105 ? -22.893 13.098 13.602 1.00 63.12 105 ILE A O 1
ATOM 841 N N . THR A 1 106 ? -21.728 11.933 12.084 1.00 60.81 106 THR A N 1
ATOM 842 C CA . THR A 1 106 ? -21.584 13.074 11.166 1.00 60.81 106 THR A CA 1
ATOM 843 C C . THR A 1 106 ? -22.916 13.460 10.533 1.00 60.81 106 THR A C 1
ATOM 845 O O . THR A 1 106 ? -23.253 14.641 10.572 1.00 60.81 106 THR A O 1
ATOM 848 N N . ASN A 1 107 ? -23.729 12.509 10.058 1.00 57.94 107 ASN A N 1
ATOM 849 C CA . ASN A 1 107 ? -25.073 12.812 9.547 1.00 57.94 107 ASN A CA 1
ATOM 850 C C . ASN A 1 107 ? -26.000 13.381 10.631 1.00 57.94 107 ASN A C 1
ATOM 852 O O . ASN A 1 107 ? -26.732 14.330 10.365 1.00 57.94 107 ASN A O 1
ATOM 856 N N . ALA A 1 108 ? -25.943 12.868 11.863 1.00 58.28 108 ALA A N 1
ATOM 857 C CA . ALA A 1 108 ? -26.701 13.429 12.982 1.00 58.28 108 ALA A CA 1
ATOM 858 C C . ALA A 1 108 ? -26.261 14.868 13.309 1.00 58.28 108 ALA A C 1
ATOM 860 O O . ALA A 1 108 ? -27.102 15.730 13.560 1.00 58.28 108 ALA A O 1
ATOM 861 N N . SER A 1 109 ? -24.956 15.154 13.245 1.00 55.94 109 SER A N 1
ATOM 862 C CA . SER A 1 109 ? -24.412 16.501 13.477 1.00 55.94 109 SER A CA 1
ATOM 863 C C . SER A 1 109 ? -24.763 17.478 12.347 1.00 55.94 109 SER A C 1
ATOM 865 O O . SER A 1 109 ? -25.022 18.653 12.605 1.00 55.94 109 SER A O 1
ATOM 867 N N . LEU A 1 110 ? -24.823 17.001 11.100 1.00 54.38 110 LEU A N 1
ATOM 868 C CA . LEU A 1 110 ? -25.317 17.756 9.941 1.00 54.38 110 LEU A CA 1
ATOM 869 C C . LEU A 1 110 ? -26.822 18.054 10.054 1.00 54.38 110 LEU A C 1
ATOM 871 O O . LEU A 1 110 ? -27.233 19.181 9.799 1.00 54.38 110 LEU A O 1
ATOM 875 N N . CYS A 1 111 ? -27.635 17.101 10.522 1.00 52.19 111 CYS A N 1
ATOM 876 C CA . CYS A 1 111 ? -29.059 17.334 10.794 1.00 52.19 111 CYS A CA 1
ATOM 877 C C . CYS A 1 111 ? -29.299 18.364 11.911 1.00 52.19 111 CYS A C 1
ATOM 879 O O . CYS A 1 111 ? -30.247 19.136 11.828 1.00 52.19 111 CYS A O 1
ATOM 881 N N . LEU A 1 112 ? -28.449 18.402 12.942 1.00 54.06 112 LEU A N 1
ATOM 882 C CA . LEU A 1 112 ? -28.552 19.365 14.050 1.00 54.06 112 LEU A CA 1
ATOM 883 C C . LEU A 1 112 ? -28.023 20.768 13.706 1.00 54.06 112 LEU A C 1
ATOM 885 O O . LEU A 1 112 ? -28.275 21.710 14.454 1.00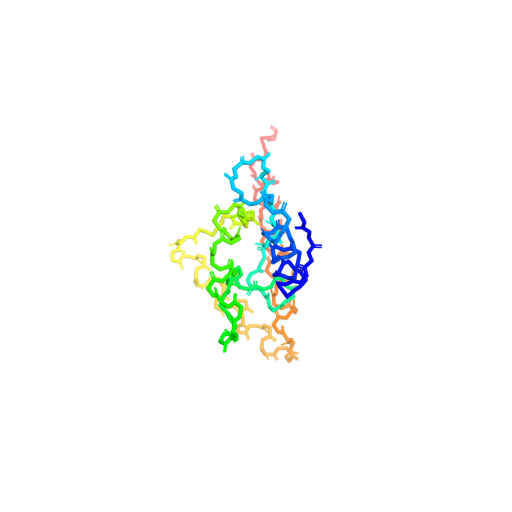 54.06 112 LEU A O 1
ATOM 889 N N . SER A 1 113 ? -27.282 20.911 12.604 1.00 54.75 113 SER A N 1
ATOM 890 C CA . SER A 1 113 ? -26.719 22.188 12.137 1.00 54.75 113 SER A CA 1
ATOM 891 C C . SER A 1 113 ? -27.445 22.772 10.921 1.00 54.75 113 SER A C 1
ATOM 893 O O . SER A 1 113 ? -27.078 23.852 10.457 1.00 54.75 113 SER A O 1
ATOM 895 N N . ALA A 1 114 ? -28.494 22.105 10.428 1.00 45.78 114 ALA A N 1
ATOM 896 C CA . ALA A 1 114 ? -29.380 22.669 9.421 1.00 45.78 114 ALA A CA 1
ATOM 897 C C . ALA A 1 114 ? -30.175 23.841 10.037 1.00 45.78 114 ALA A C 1
ATOM 899 O O . ALA A 1 114 ? -30.841 23.644 11.057 1.00 45.78 114 ALA A O 1
ATOM 900 N N . PRO A 1 115 ? -30.104 25.061 9.471 1.00 51.09 115 PRO A N 1
ATOM 901 C CA . PRO A 1 115 ? -30.942 26.159 9.931 1.00 51.09 115 PRO A CA 1
ATOM 902 C C . PRO A 1 115 ? -32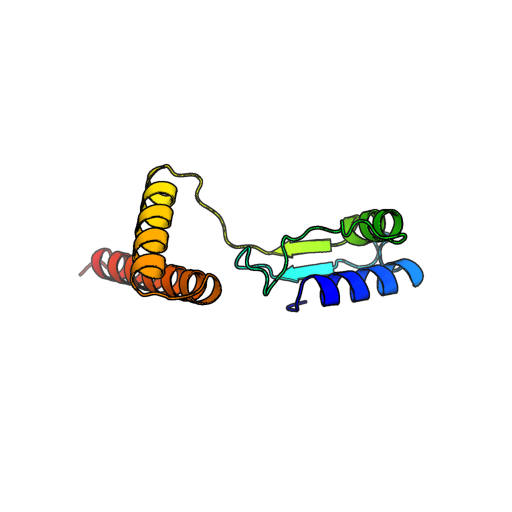.409 25.811 9.642 1.00 51.09 115 PRO A C 1
ATOM 904 O O . PRO A 1 115 ? -32.735 25.401 8.527 1.00 51.09 115 PRO A O 1
ATOM 907 N N . VAL A 1 116 ? -33.249 25.930 10.676 1.00 55.53 116 VAL A N 1
ATOM 908 C CA . VAL A 1 116 ? -34.716 25.793 10.600 1.00 55.53 116 VAL A CA 1
ATOM 909 C C . VAL A 1 116 ? -35.302 26.866 9.690 1.00 55.53 116 VAL A C 1
ATOM 911 O O . VAL A 1 116 ? -34.852 28.030 9.809 1.00 55.53 116 VAL A O 1
#

Foldseek 3Di:
DEFAPVVVLVVLLVCLVVVNQVPVDAAEYEPADCDNGHHNLDLDDPDPCSVVSVSSCVRYDYHYDDDDPDVVVVVVLVVLVVVCVVVVHDPVVSVVSCVVVVVVVVVVVVVVPDDD

Organism: Diceros bicornis minor (NCBI:txid77932)

Secondary structure (DSSP, 8-state):
--S-HHHHHHHHHHHHHTTTTTTT--EEEE-SS-STTT--S----SSTTHHHHHHHHTTEEEE-------HHHHHHHHHHHHHHHHTT--HHHHHHHHHHHHHHHHHHHHHHHS--